Protein AF-A0A537J3K9-F1 (afdb_monomer_lite)

Secondary structure (DSSP, 8-state):
-----------------------------TTGGGSEE-HHHHHTSS---EE--S-S----GGG-S----SSSS--HHHHHHHHHHHHHHHTPPTT-----------

Radius of gyration: 21.91 Å; chains: 1; bounding box: 43×30×72 Å

InterPro domains:
  IPR003730 Multi-copper polyphenol oxidoreductase [PF02578] (52-103)
  IPR011324 Cytotoxic necrotizing factor-like, catalytic [SSF64438] (43-103)
  IPR038371 Multi-copper polyphenol oxidoreductase superfamily [G3DSA:3.60.140.10] (28-105)

Foldseek 3Di:
DDDDDDDDDDPPPDDDPPPVDPPDDDDQQPQLVQWAFPVVQVVVDDDGDTDGDLPDFVWDDPSHGQDQDPDDDTDNVRNVRSVVSVCVNRVHDVPNDDDDDDPPDD

Organism: NCBI:txid2569760

Structure (mmCIF, N/CA/C/O backbone):
data_AF-A0A537J3K9-F1
#
_entry.id   AF-A0A537J3K9-F1
#
loop_
_atom_site.group_PDB
_atom_site.id
_atom_site.type_symbol
_atom_site.label_atom_id
_atom_site.label_alt_id
_atom_site.label_comp_id
_atom_site.label_asym_id
_atom_site.label_entity_id
_atom_site.label_seq_id
_atom_site.pdbx_PDB_ins_code
_atom_site.Cartn_x
_atom_site.Cartn_y
_atom_site.Cartn_z
_atom_site.occupancy
_atom_site.B_iso_or_equiv
_atom_site.auth_seq_id
_atom_site.auth_comp_id
_atom_site.auth_asym_id
_atom_site.auth_atom_id
_atom_site.pdbx_PDB_model_num
ATOM 1 N N . MET A 1 1 ? -20.642 18.696 58.864 1.00 40.88 1 MET A N 1
ATOM 2 C CA . MET A 1 1 ? -19.727 17.594 58.503 1.00 40.88 1 MET A CA 1
ATOM 3 C C . MET A 1 1 ? -20.423 16.286 58.846 1.00 40.88 1 MET A C 1
ATOM 5 O O . MET A 1 1 ? -20.424 15.895 60.003 1.00 40.88 1 MET A O 1
ATOM 9 N N . ALA A 1 2 ? -21.094 15.678 57.871 1.00 49.62 2 ALA A N 1
ATOM 10 C CA . ALA A 1 2 ? -21.602 14.310 57.947 1.00 49.62 2 ALA A CA 1
ATOM 11 C C . ALA A 1 2 ? -20.816 13.502 56.900 1.00 49.62 2 ALA A C 1
ATOM 13 O O . ALA A 1 2 ? -20.643 14.025 55.795 1.00 49.62 2 ALA A O 1
ATOM 14 N N . PRO A 1 3 ? -20.291 12.303 57.200 1.00 46.84 3 PRO A N 1
ATOM 15 C CA . PRO A 1 3 ? -19.594 11.518 56.191 1.00 46.84 3 PRO A CA 1
ATOM 16 C C . PRO A 1 3 ? -20.624 10.878 55.251 1.00 46.84 3 PRO A C 1
ATOM 18 O O . PRO A 1 3 ? -21.422 10.037 55.663 1.00 46.84 3 PRO A O 1
ATOM 21 N N . GLY A 1 4 ? -20.634 11.329 53.993 1.00 42.56 4 GLY A N 1
ATOM 22 C CA . GLY A 1 4 ? -21.359 10.686 52.900 1.00 42.56 4 GLY A CA 1
ATOM 23 C C . GLY A 1 4 ? -20.722 9.336 52.578 1.00 42.56 4 GLY A C 1
ATOM 24 O O . GLY A 1 4 ? -19.500 9.224 52.527 1.00 42.56 4 GLY A O 1
ATOM 25 N N . GLY A 1 5 ? -21.555 8.308 52.434 1.00 42.59 5 GLY A N 1
ATOM 26 C CA . GLY A 1 5 ? -21.118 6.943 52.171 1.00 42.59 5 GLY A CA 1
ATOM 27 C C . GLY A 1 5 ? -20.656 6.747 50.729 1.00 42.59 5 GLY A C 1
ATOM 28 O O . GLY A 1 5 ? -21.434 6.948 49.799 1.00 42.59 5 GLY A O 1
ATOM 29 N N . ASP A 1 6 ? -19.419 6.284 50.567 1.00 50.41 6 ASP A N 1
ATOM 30 C CA . ASP A 1 6 ? -18.923 5.688 49.328 1.00 50.41 6 ASP A CA 1
ATOM 31 C C . ASP A 1 6 ? -19.426 4.241 49.240 1.00 50.41 6 ASP A C 1
ATOM 33 O O . ASP A 1 6 ? -18.850 3.304 49.798 1.00 50.41 6 ASP A O 1
ATOM 37 N N . GLY A 1 7 ? -20.560 4.064 48.563 1.00 47.16 7 GLY A N 1
ATOM 38 C CA . GLY A 1 7 ? -20.984 2.754 48.080 1.00 47.16 7 GLY A CA 1
ATOM 39 C C . GLY A 1 7 ? -20.092 2.281 46.920 1.00 47.16 7 GLY A C 1
ATOM 40 O O . GLY A 1 7 ? -19.508 3.105 46.215 1.00 47.16 7 GLY A O 1
ATOM 41 N N . PRO A 1 8 ? -19.977 0.963 46.686 1.00 41.91 8 PRO A N 1
ATOM 42 C CA . PRO A 1 8 ? -19.137 0.424 45.623 1.00 41.91 8 PRO A CA 1
ATOM 43 C C . PRO A 1 8 ? -19.649 0.852 44.242 1.00 41.91 8 PRO A C 1
ATOM 45 O O . PRO A 1 8 ? -20.826 0.689 43.917 1.00 41.91 8 PRO A O 1
ATOM 48 N N . VAL A 1 9 ? -18.741 1.382 43.423 1.00 48.44 9 VAL A N 1
ATOM 49 C CA . VAL A 1 9 ? -18.986 1.739 42.021 1.00 48.44 9 VAL A CA 1
ATOM 50 C C . VAL A 1 9 ? -19.225 0.456 41.218 1.00 48.44 9 VAL A C 1
ATOM 52 O O . VAL A 1 9 ? -18.322 -0.354 41.016 1.00 48.44 9 VAL A O 1
ATOM 55 N N . ASP A 1 10 ? -20.474 0.241 40.806 1.00 45.19 10 ASP A N 1
ATOM 56 C CA . ASP A 1 10 ? -20.886 -0.880 39.961 1.00 45.19 10 ASP A CA 1
ATOM 57 C C . ASP A 1 10 ? -20.502 -0.611 38.497 1.00 45.19 10 ASP A C 1
ATOM 59 O O . ASP A 1 10 ? -21.217 0.066 37.756 1.00 45.19 10 ASP A O 1
ATOM 63 N N . ASP A 1 11 ? -19.370 -1.171 38.066 1.00 49.81 11 ASP A N 1
ATOM 64 C CA . ASP A 1 11 ? -18.817 -1.044 36.707 1.00 49.81 11 ASP A CA 1
ATOM 65 C C . ASP A 1 11 ? -19.566 -1.889 35.648 1.00 49.81 11 ASP A C 1
ATOM 67 O O . ASP A 1 11 ? -19.108 -2.118 34.525 1.00 49.81 11 ASP A O 1
ATOM 71 N N . ARG A 1 12 ? -20.767 -2.387 35.969 1.00 44.84 12 ARG A N 1
ATOM 72 C CA . ARG A 1 12 ? -21.539 -3.292 35.104 1.00 44.84 12 ARG A CA 1
ATOM 73 C C . ARG A 1 12 ? -22.458 -2.584 34.115 1.00 44.84 12 ARG A C 1
ATOM 75 O O . ARG A 1 12 ? -23.553 -3.076 33.821 1.00 44.84 12 ARG A O 1
ATOM 82 N N . ARG A 1 13 ? -21.990 -1.529 33.444 1.00 43.06 13 ARG A N 1
ATOM 83 C CA . ARG A 1 13 ? -22.612 -1.118 32.171 1.00 43.06 13 ARG A CA 1
ATOM 84 C C . ARG A 1 13 ? -22.120 -1.993 31.021 1.00 43.06 13 ARG A C 1
ATOM 86 O O . ARG A 1 13 ? -21.378 -1.589 30.135 1.00 43.06 13 ARG A O 1
ATOM 93 N N . ARG A 1 14 ? -22.668 -3.210 30.983 1.00 48.16 14 ARG A N 1
ATOM 94 C CA . ARG A 1 14 ? -22.891 -3.918 29.720 1.00 48.16 14 ARG A CA 1
ATOM 95 C C . ARG A 1 14 ? -23.774 -3.045 28.822 1.00 48.16 14 ARG A C 1
ATOM 97 O O . ARG A 1 14 ? -24.874 -2.686 29.234 1.00 48.16 14 ARG A O 1
ATOM 104 N N . ARG A 1 15 ? -23.363 -2.859 27.567 1.00 38.75 15 ARG A N 1
ATOM 105 C CA . ARG A 1 15 ? -24.098 -3.235 26.336 1.00 38.75 15 ARG A CA 1
ATOM 106 C C . ARG A 1 15 ? -23.756 -2.270 25.210 1.00 38.75 15 ARG A C 1
ATOM 108 O O . ARG A 1 15 ? -24.066 -1.090 25.272 1.00 38.75 15 ARG A O 1
ATOM 115 N N . GLY A 1 16 ? -23.224 -2.843 24.138 1.00 35.00 16 GLY A N 1
ATOM 116 C CA . GLY A 1 16 ? -23.146 -2.172 22.850 1.00 35.00 16 GLY A CA 1
ATOM 117 C C . GLY A 1 16 ? -21.912 -2.551 22.059 1.00 35.00 16 GLY A C 1
ATOM 118 O O . GLY A 1 16 ? -21.260 -1.667 21.527 1.00 35.00 16 GLY A O 1
ATOM 119 N N . GLY A 1 17 ? -21.583 -3.847 21.975 1.00 35.50 17 GLY A N 1
ATOM 120 C CA . GLY A 1 17 ? -20.690 -4.332 20.928 1.00 35.50 17 GLY A CA 1
ATOM 121 C C . GLY A 1 17 ? -21.331 -3.985 19.591 1.00 35.50 17 GLY A C 1
ATOM 122 O O . GLY A 1 17 ? -22.203 -4.713 19.109 1.00 35.50 17 GLY A O 1
ATOM 123 N N . ALA A 1 18 ? -20.965 -2.824 19.054 1.00 37.59 18 ALA A N 1
ATOM 124 C CA . ALA A 1 18 ? -21.351 -2.374 17.740 1.00 37.59 18 ALA A CA 1
ATOM 125 C C . ALA A 1 18 ? -20.665 -3.322 16.763 1.00 37.59 18 ALA A C 1
ATOM 127 O O . ALA A 1 18 ? -19.557 -3.083 16.298 1.00 37.59 18 ALA A O 1
ATOM 128 N N . ARG A 1 19 ? -21.331 -4.448 16.486 1.00 40.31 19 ARG A N 1
ATOM 129 C CA . ARG A 1 19 ? -21.081 -5.235 15.287 1.00 40.31 19 ARG A CA 1
ATOM 130 C C . ARG A 1 19 ? -21.319 -4.262 14.148 1.00 40.31 19 ARG A C 1
ATOM 132 O O . ARG A 1 19 ? -22.472 -4.000 13.789 1.00 40.31 19 ARG A O 1
ATOM 139 N N . LEU A 1 20 ? -20.246 -3.650 13.654 1.00 44.41 20 LEU A N 1
ATOM 140 C CA . LEU A 1 20 ? -20.323 -2.839 12.462 1.00 44.41 20 LEU A CA 1
ATOM 141 C C . LEU A 1 20 ? -20.648 -3.823 11.348 1.00 44.41 20 LEU A C 1
ATOM 143 O O . LEU A 1 20 ? -19.822 -4.615 10.904 1.00 44.41 20 LEU A O 1
ATOM 147 N N . ARG A 1 21 ? -21.941 -3.832 11.036 1.00 39.16 21 ARG A N 1
ATOM 148 C CA . ARG A 1 21 ? -22.586 -4.621 10.004 1.00 39.16 21 ARG A CA 1
ATOM 149 C C . ARG A 1 21 ? -21.717 -4.623 8.762 1.00 39.16 21 ARG A C 1
ATOM 151 O O . ARG A 1 21 ? -21.233 -3.570 8.348 1.00 39.16 21 ARG A O 1
ATOM 158 N N . GLU A 1 22 ? -21.601 -5.803 8.167 1.00 42.59 22 GLU A N 1
ATOM 159 C CA . GLU A 1 22 ? -21.116 -5.995 6.812 1.00 42.59 22 GLU A CA 1
ATOM 160 C C . GLU A 1 22 ? -21.869 -5.053 5.869 1.00 42.59 22 GLU A C 1
ATOM 162 O O . GLU A 1 22 ? -22.966 -5.340 5.387 1.00 42.59 22 GLU A O 1
ATOM 167 N N . ARG A 1 23 ? -21.305 -3.869 5.633 1.00 46.81 23 ARG A N 1
ATOM 168 C CA . ARG A 1 23 ? -21.743 -3.001 4.551 1.00 46.81 23 ARG A CA 1
ATOM 169 C C . ARG A 1 23 ? -21.118 -3.555 3.281 1.00 46.81 23 ARG A C 1
ATOM 171 O O . ARG A 1 23 ? -19.991 -3.226 2.940 1.00 46.81 23 ARG A O 1
ATOM 178 N N . GLY A 1 24 ? -21.867 -4.483 2.692 1.00 36.41 24 GLY A N 1
ATOM 179 C CA . GLY A 1 24 ? -21.957 -4.819 1.275 1.00 36.41 24 GLY A CA 1
ATOM 180 C C . GLY A 1 24 ? -20.730 -4.605 0.390 1.00 36.41 24 GLY A C 1
ATOM 181 O O . GLY A 1 24 ? -20.406 -3.482 0.024 1.00 36.41 24 GLY A O 1
ATOM 182 N N . GLY A 1 25 ? -20.222 -5.722 -0.137 1.00 40.66 25 GLY A N 1
ATOM 183 C CA . GLY A 1 25 ? -20.055 -5.808 -1.588 1.00 40.66 25 GLY A CA 1
ATOM 184 C C . GLY A 1 25 ? -18.634 -5.835 -2.139 1.00 40.66 25 GLY A C 1
ATOM 185 O O . GLY A 1 25 ? -18.306 -5.034 -2.999 1.00 40.66 25 GLY A O 1
ATOM 186 N N . ALA A 1 26 ? -17.834 -6.828 -1.761 1.00 40.88 26 ALA A N 1
ATOM 187 C CA . ALA A 1 26 ? -16.953 -7.511 -2.707 1.00 40.88 26 ALA A CA 1
ATOM 188 C C . ALA A 1 26 ? -16.572 -8.855 -2.094 1.00 40.88 26 ALA A C 1
ATOM 190 O O . ALA A 1 26 ? -16.109 -8.913 -0.957 1.00 40.88 26 ALA A O 1
ATOM 191 N N . ARG A 1 27 ? -16.795 -9.942 -2.837 1.00 44.19 27 ARG A N 1
ATOM 192 C CA . ARG A 1 27 ? -16.277 -11.281 -2.521 1.00 44.19 27 ARG A CA 1
ATOM 193 C C . ARG A 1 27 ? -14.836 -11.107 -2.053 1.00 44.19 27 ARG A C 1
ATOM 195 O O . ARG A 1 27 ? -14.049 -10.611 -2.850 1.00 44.19 27 ARG A O 1
ATOM 202 N N . THR A 1 28 ? -14.546 -11.425 -0.784 1.00 50.09 28 THR A N 1
ATOM 203 C CA . THR A 1 28 ? -13.261 -11.152 -0.115 1.00 50.09 28 THR A CA 1
ATOM 204 C C . THR A 1 28 ? -12.118 -11.301 -1.106 1.00 50.09 28 THR A C 1
ATOM 206 O O . THR A 1 28 ? -11.815 -12.430 -1.508 1.00 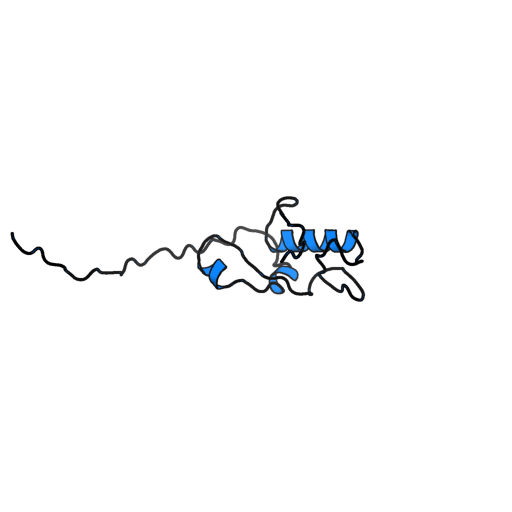50.09 28 THR A O 1
ATOM 209 N N . ASP A 1 29 ? -11.556 -10.176 -1.549 1.00 62.28 29 ASP A N 1
ATOM 210 C CA . ASP A 1 29 ? -10.420 -10.181 -2.455 1.00 62.28 29 ASP A CA 1
ATOM 211 C C . ASP A 1 29 ? -9.343 -11.085 -1.841 1.00 62.28 29 ASP A C 1
ATOM 213 O O . ASP A 1 29 ? -9.151 -11.133 -0.619 1.00 62.28 29 ASP A O 1
ATOM 217 N N . ARG A 1 30 ? -8.650 -11.857 -2.680 1.00 70.38 30 ARG A N 1
ATOM 218 C CA . ARG A 1 30 ? -7.575 -12.750 -2.232 1.00 70.38 30 ARG A CA 1
ATOM 219 C C . ARG A 1 30 ? -6.511 -11.970 -1.450 1.00 70.38 30 ARG A C 1
ATOM 221 O O . ARG A 1 30 ? -5.854 -12.542 -0.576 1.00 70.38 30 ARG A O 1
ATOM 228 N N . LEU A 1 31 ? -6.361 -10.677 -1.744 1.00 81.81 31 LEU A N 1
ATOM 229 C CA . LEU A 1 31 ? -5.481 -9.781 -1.008 1.00 81.81 31 LEU A CA 1
ATOM 230 C C . LEU A 1 31 ? -5.975 -9.510 0.417 1.00 81.81 31 LEU A C 1
ATOM 232 O O . LEU A 1 31 ? -5.152 -9.589 1.321 1.00 81.81 31 LEU A O 1
ATOM 236 N N . SER A 1 32 ? -7.277 -9.303 0.659 1.00 79.31 32 SER A N 1
ATOM 237 C CA . SER A 1 32 ? -7.824 -9.079 2.012 1.00 79.31 32 SER A CA 1
ATOM 238 C C . SER A 1 32 ? -7.480 -10.223 2.974 1.00 79.31 32 SER A C 1
ATOM 240 O O . SER A 1 32 ? -7.177 -9.983 4.135 1.00 79.31 32 SER A O 1
ATOM 242 N N . ARG A 1 33 ? -7.433 -11.470 2.481 1.00 84.31 33 ARG A N 1
ATOM 243 C CA . ARG A 1 33 ? -7.009 -12.649 3.270 1.00 84.31 33 ARG A CA 1
ATOM 244 C C . ARG A 1 33 ? -5.500 -12.723 3.527 1.00 84.31 33 ARG A C 1
ATOM 246 O O . ARG A 1 33 ? -5.055 -13.538 4.325 1.00 84.31 33 ARG A O 1
ATOM 253 N N . SER A 1 34 ? -4.715 -11.939 2.795 1.00 92.75 34 SER A N 1
ATOM 254 C CA . SER A 1 34 ? -3.253 -11.885 2.891 1.00 92.75 34 SER A CA 1
ATOM 255 C C .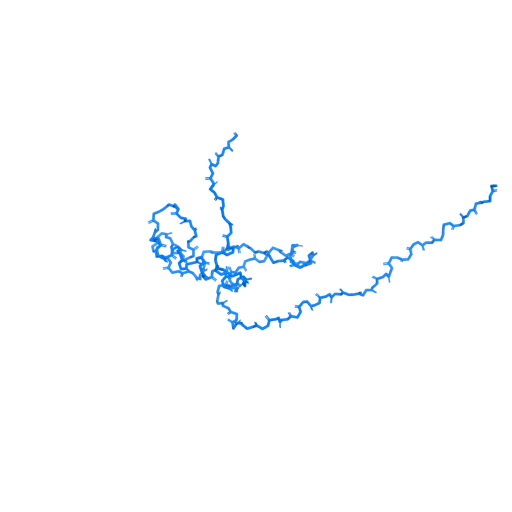 SER A 1 34 ? -2.761 -10.678 3.695 1.00 92.75 34 SER A C 1
ATOM 257 O O . SER A 1 34 ? -1.548 -10.496 3.801 1.00 92.75 34 SER A O 1
ATOM 259 N N . LEU A 1 35 ? -3.671 -9.848 4.214 1.00 94.00 35 LEU A N 1
ATOM 260 C CA . LEU A 1 35 ? -3.362 -8.766 5.142 1.00 94.00 35 LEU A CA 1
ATOM 261 C C . LEU A 1 35 ? -3.284 -9.315 6.569 1.00 94.00 35 LEU A C 1
ATOM 263 O O . LEU A 1 35 ? -4.049 -10.203 6.941 1.00 94.00 35 LEU A O 1
ATOM 267 N N . ILE A 1 36 ? -2.359 -8.780 7.359 1.00 94.69 36 ILE A N 1
ATOM 268 C CA . ILE A 1 36 ? -2.225 -9.098 8.779 1.00 94.69 36 ILE A CA 1
ATOM 269 C C . ILE A 1 36 ? -2.966 -8.003 9.556 1.00 94.69 36 ILE A C 1
ATOM 271 O O . ILE A 1 36 ? -2.533 -6.851 9.498 1.00 94.69 36 ILE A O 1
ATOM 275 N N . PRO A 1 37 ? -4.076 -8.309 10.247 1.00 91.62 37 PRO A N 1
ATOM 276 C CA . PRO A 1 37 ? -4.830 -7.298 10.980 1.00 91.62 37 PRO A CA 1
ATOM 277 C C . PRO A 1 37 ? -4.015 -6.756 12.159 1.00 91.62 37 PRO A C 1
ATOM 279 O O . PRO A 1 37 ? -3.378 -7.520 12.887 1.00 91.62 37 PRO A O 1
ATOM 282 N N . ALA A 1 38 ? -4.064 -5.443 12.380 1.00 92.38 38 ALA A N 1
ATOM 283 C CA . ALA A 1 38 ? -3.573 -4.835 13.610 1.00 92.38 38 ALA A CA 1
ATOM 284 C C . ALA A 1 38 ? -4.657 -4.987 14.689 1.00 92.38 38 ALA A C 1
ATOM 286 O O . ALA A 1 38 ? -5.439 -4.070 14.924 1.00 92.38 38 ALA A O 1
ATOM 287 N N . GLN A 1 39 ? -4.721 -6.175 15.300 1.00 89.94 39 GLN A N 1
ATOM 288 C CA . GLN A 1 39 ? -5.836 -6.624 16.151 1.00 89.94 39 GLN A CA 1
ATOM 289 C C . GLN A 1 39 ? -6.266 -5.583 17.193 1.00 89.94 39 GLN A C 1
ATOM 291 O O . GLN A 1 39 ? -7.439 -5.240 17.261 1.00 89.94 39 GLN A O 1
ATOM 296 N N . VAL A 1 40 ? -5.306 -4.999 17.916 1.00 92.81 40 VAL A N 1
ATOM 297 C CA . VAL A 1 40 ? -5.571 -3.990 18.956 1.00 92.81 40 VAL A CA 1
ATOM 298 C C . VAL A 1 40 ? -6.313 -2.761 18.411 1.00 92.81 40 VAL A C 1
ATOM 300 O O . VAL A 1 40 ? -7.159 -2.200 19.099 1.00 92.81 40 VAL A O 1
ATOM 303 N N . LEU A 1 41 ? -6.022 -2.336 17.177 1.00 90.75 41 LEU A N 1
ATOM 304 C CA . LEU A 1 41 ? -6.661 -1.167 16.564 1.00 90.75 41 LEU A CA 1
ATOM 305 C C . LEU A 1 41 ? -8.065 -1.484 16.040 1.00 90.75 41 LEU A C 1
ATOM 307 O O . LEU A 1 41 ? -8.959 -0.653 16.170 1.00 90.75 41 LEU A O 1
ATOM 311 N N . GLU A 1 42 ? -8.261 -2.680 15.485 1.00 86.56 42 GLU A N 1
ATOM 312 C CA . GLU A 1 42 ? -9.579 -3.156 15.036 1.00 86.56 42 GLU A CA 1
ATOM 313 C C . GLU A 1 42 ? -10.533 -3.367 16.225 1.00 86.56 42 GLU A C 1
ATOM 315 O O . GLU A 1 42 ? -11.720 -3.060 16.147 1.00 86.56 42 GLU A O 1
ATOM 320 N N . GLU A 1 43 ? -10.021 -3.859 17.356 1.00 89.50 43 GLU A N 1
ATOM 321 C CA . GLU A 1 43 ? -10.803 -4.064 18.581 1.00 89.50 43 GLU A CA 1
ATOM 322 C C . GLU A 1 43 ? -11.187 -2.744 19.270 1.00 89.50 43 GLU A C 1
ATOM 324 O O . GLU A 1 43 ? -12.215 -2.677 19.947 1.00 89.50 43 GLU A O 1
ATOM 329 N N . ALA A 1 44 ? -10.399 -1.681 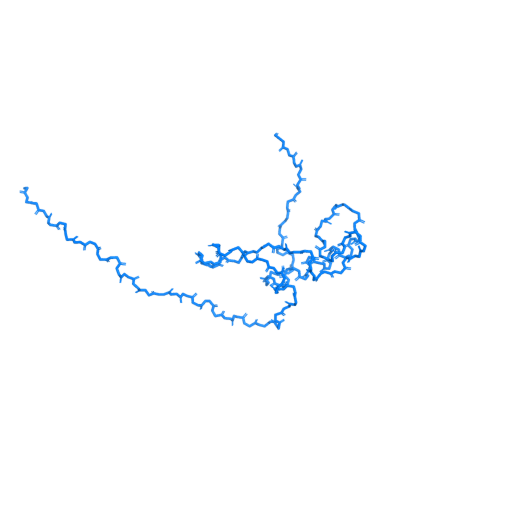19.073 1.00 89.44 44 ALA A N 1
ATOM 330 C CA . ALA A 1 44 ? -10.593 -0.381 19.713 1.00 89.44 44 ALA A CA 1
ATOM 331 C C . ALA A 1 44 ? -11.750 0.460 19.133 1.00 89.44 44 ALA A C 1
ATOM 333 O O . ALA A 1 44 ? -12.095 1.490 19.715 1.00 89.44 44 ALA A O 1
ATOM 334 N N . GLY A 1 45 ? -12.372 0.064 18.015 1.00 85.44 45 GLY A N 1
ATOM 335 C CA . GLY A 1 45 ? -13.563 0.743 17.494 1.00 85.44 45 GLY A CA 1
ATOM 336 C C . GLY A 1 45 ? -13.595 0.884 15.968 1.00 85.44 45 GLY A C 1
ATOM 337 O O . GLY A 1 45 ? -13.358 -0.090 15.264 1.00 85.44 45 GLY A O 1
ATOM 338 N N . PRO A 1 46 ? -13.951 2.059 15.406 1.00 88.00 46 PRO A N 1
ATOM 339 C CA . PRO A 1 46 ? -14.306 2.193 13.987 1.00 88.00 46 PRO A CA 1
ATOM 340 C C . PRO A 1 46 ? -13.100 2.217 13.030 1.00 88.00 46 PRO A C 1
ATOM 342 O O . PRO A 1 46 ? -13.252 2.593 11.866 1.00 88.00 46 PRO A O 1
ATOM 345 N N . VAL A 1 47 ? -11.900 1.878 13.506 1.00 89.69 47 VAL A N 1
ATOM 346 C CA . VAL A 1 47 ? -10.660 1.971 12.732 1.00 89.69 47 VAL A CA 1
ATOM 347 C C . VAL A 1 47 ? -10.404 0.657 12.012 1.00 89.69 47 VAL A C 1
ATOM 349 O O . VAL A 1 47 ? -10.466 -0.407 12.615 1.00 89.69 47 VAL A O 1
ATOM 352 N N . ARG A 1 48 ? -10.055 0.751 10.725 1.00 88.25 48 ARG A N 1
ATOM 353 C CA . ARG A 1 48 ? -9.481 -0.364 9.971 1.00 88.25 48 ARG A CA 1
ATOM 354 C C . ARG A 1 48 ? -7.973 -0.203 9.871 1.00 88.25 48 ARG A C 1
ATOM 356 O O . ARG A 1 48 ? -7.508 0.815 9.358 1.00 88.25 48 ARG A O 1
ATOM 363 N N . ALA A 1 49 ? -7.215 -1.192 10.320 1.00 90.75 49 ALA A N 1
ATOM 364 C CA . ALA A 1 49 ? -5.762 -1.170 10.330 1.00 90.75 49 ALA A CA 1
ATOM 365 C C . ALA A 1 49 ? -5.178 -2.559 10.046 1.00 90.75 49 ALA A C 1
ATOM 367 O O . ALA A 1 49 ? -5.499 -3.555 10.694 1.00 90.75 49 ALA A O 1
ATOM 368 N N . ALA A 1 50 ? -4.260 -2.621 9.083 1.00 93.00 50 ALA A N 1
ATOM 369 C CA . ALA A 1 50 ? -3.602 -3.862 8.708 1.00 93.00 50 ALA A CA 1
ATOM 370 C C . ALA A 1 50 ? -2.201 -3.622 8.141 1.00 93.00 50 ALA A C 1
ATOM 372 O O . ALA A 1 50 ? -1.916 -2.586 7.540 1.00 93.00 50 ALA A O 1
ATOM 373 N N . PHE A 1 51 ? -1.351 -4.635 8.271 1.00 95.81 51 PHE A N 1
ATOM 374 C CA . PHE A 1 51 ? -0.052 -4.717 7.621 1.00 95.81 51 PHE A CA 1
ATOM 375 C C . PHE A 1 51 ? -0.151 -5.577 6.361 1.00 95.81 51 PHE A C 1
ATOM 377 O O . PHE A 1 51 ? -0.819 -6.614 6.328 1.00 95.81 51 PHE A O 1
ATOM 384 N N . THR A 1 52 ? 0.526 -5.155 5.296 1.00 96.31 52 THR A N 1
ATOM 385 C CA . THR A 1 52 ? 0.572 -5.928 4.048 1.00 96.31 52 THR A CA 1
ATOM 386 C C . THR A 1 52 ? 1.583 -7.069 4.138 1.00 96.31 52 THR A C 1
ATOM 388 O O . THR A 1 52 ? 2.562 -7.004 4.877 1.00 96.31 52 THR A O 1
ATOM 391 N N . THR A 1 53 ? 1.370 -8.120 3.347 1.00 96.38 53 THR A N 1
ATOM 392 C CA . THR A 1 53 ? 2.396 -9.135 3.064 1.00 96.38 53 THR A CA 1
ATOM 393 C C . THR A 1 53 ? 2.899 -8.974 1.630 1.00 96.38 53 THR A C 1
ATOM 395 O O . THR A 1 53 ? 2.365 -8.198 0.843 1.00 96.38 53 THR A O 1
ATOM 398 N N . ARG A 1 54 ? 3.896 -9.767 1.220 1.00 95.94 54 ARG A N 1
ATOM 399 C CA . ARG A 1 54 ? 4.372 -9.786 -0.178 1.00 95.94 54 ARG A CA 1
ATOM 400 C C . ARG A 1 54 ? 3.418 -10.475 -1.164 1.00 95.94 54 ARG A C 1
ATOM 402 O O . ARG A 1 54 ? 3.767 -10.557 -2.348 1.00 95.94 54 ARG A O 1
ATOM 409 N N . ARG A 1 55 ? 2.271 -11.009 -0.718 1.00 96.06 55 ARG A N 1
ATOM 410 C CA . ARG A 1 55 ? 1.328 -11.830 -1.506 1.00 96.06 55 ARG A CA 1
ATOM 411 C C . ARG A 1 55 ? 0.214 -10.985 -2.136 1.00 96.06 55 ARG A C 1
ATOM 413 O O . ARG A 1 55 ? -0.228 -10.005 -1.560 1.00 96.06 55 ARG A O 1
ATOM 420 N N . GLY A 1 56 ? -0.282 -11.419 -3.298 1.00 94.00 56 GLY A N 1
ATOM 421 C CA . GLY A 1 56 ? -1.510 -10.880 -3.902 1.00 94.00 56 GLY A CA 1
ATOM 422 C C . GLY A 1 56 ? -1.320 -9.749 -4.917 1.00 94.00 56 GLY A C 1
ATOM 423 O O . GLY A 1 56 ? -2.312 -9.210 -5.399 1.00 94.00 56 GLY A O 1
ATOM 424 N N . GLY A 1 57 ? -0.084 -9.403 -5.282 1.00 96.12 57 GLY A N 1
ATOM 425 C CA . GLY A 1 57 ? 0.176 -8.395 -6.315 1.00 96.12 57 GLY A CA 1
ATOM 426 C C . GLY A 1 57 ? 0.578 -8.971 -7.678 1.00 96.12 57 GLY A C 1
ATOM 427 O O . GLY A 1 57 ? 0.511 -10.180 -7.906 1.00 96.12 57 GLY A O 1
ATOM 428 N N . VAL A 1 58 ? 0.992 -8.090 -8.592 1.00 97.69 58 VAL A N 1
ATOM 429 C CA . VAL A 1 58 ? 1.376 -8.413 -9.985 1.00 97.69 58 VAL A CA 1
ATOM 430 C C . VAL A 1 58 ? 2.834 -8.145 -10.334 1.00 97.69 58 VAL A C 1
ATOM 432 O O . VAL A 1 58 ? 3.242 -8.402 -11.469 1.00 97.69 58 VAL A O 1
ATOM 435 N N . SER A 1 59 ? 3.627 -7.643 -9.392 1.00 98.12 59 SER A N 1
ATOM 436 C CA . SER A 1 59 ? 5.060 -7.452 -9.603 1.00 98.12 59 SER A CA 1
ATOM 437 C C . SER A 1 59 ? 5.753 -8.798 -9.852 1.00 98.12 59 SER A C 1
ATOM 439 O O . SER A 1 59 ? 5.282 -9.857 -9.418 1.00 98.12 59 SER A O 1
ATOM 441 N N . ARG A 1 60 ? 6.874 -8.774 -10.578 1.00 97.88 60 ARG A N 1
ATOM 442 C CA . ARG A 1 60 ? 7.620 -9.969 -11.016 1.00 97.88 60 ARG A CA 1
ATOM 443 C C . ARG A 1 60 ? 9.074 -9.919 -10.533 1.00 97.88 60 ARG A C 1
ATOM 445 O O . ARG A 1 60 ? 9.521 -8.902 -10.011 1.00 97.88 60 ARG A O 1
ATOM 452 N N . GLY A 1 61 ? 9.801 -11.027 -10.700 1.00 96.69 61 GLY A N 1
ATOM 453 C CA . GLY A 1 61 ? 11.215 -11.131 -10.321 1.00 96.69 61 GLY A CA 1
ATOM 454 C C . GLY A 1 61 ? 11.447 -10.810 -8.842 1.00 96.69 61 GLY A C 1
ATOM 455 O O . GLY A 1 61 ? 10.663 -11.231 -7.988 1.00 96.69 61 GLY A O 1
ATOM 456 N N . ALA A 1 62 ? 12.477 -10.011 -8.553 1.00 97.25 62 ALA A N 1
ATOM 457 C CA . ALA A 1 62 ? 12.829 -9.572 -7.198 1.00 97.25 62 ALA A CA 1
ATOM 458 C C . ALA A 1 62 ? 11.696 -8.807 -6.475 1.00 97.25 62 ALA A C 1
ATOM 460 O O . ALA A 1 62 ? 11.614 -8.815 -5.244 1.00 97.25 62 ALA A O 1
ATOM 461 N N . TYR A 1 63 ? 10.767 -8.204 -7.224 1.00 97.94 63 TYR A N 1
ATOM 462 C CA . TYR A 1 63 ? 9.630 -7.450 -6.684 1.00 97.94 63 TYR A CA 1
ATOM 463 C C . TYR A 1 63 ? 8.372 -8.298 -6.488 1.00 97.94 63 TYR A C 1
ATOM 465 O O . TYR A 1 63 ? 7.361 -7.798 -5.993 1.00 97.94 63 TYR A O 1
ATOM 473 N N . ARG A 1 64 ? 8.398 -9.590 -6.844 1.00 96.75 64 ARG A N 1
ATOM 474 C CA . ARG A 1 64 ? 7.224 -10.462 -6.716 1.00 96.75 64 ARG A CA 1
ATOM 475 C C . ARG A 1 64 ? 6.692 -10.465 -5.269 1.00 96.75 64 ARG A C 1
ATOM 477 O O . ARG A 1 64 ? 7.461 -10.654 -4.332 1.00 96.75 64 ARG A O 1
ATOM 484 N N . SER A 1 65 ? 5.399 -10.302 -4.982 1.00 95.19 65 SER A N 1
ATOM 485 C CA . SER A 1 65 ? 4.259 -10.042 -5.875 1.00 95.19 65 SER A CA 1
ATOM 486 C C . SER A 1 65 ? 3.580 -8.697 -5.603 1.00 95.19 65 SER A C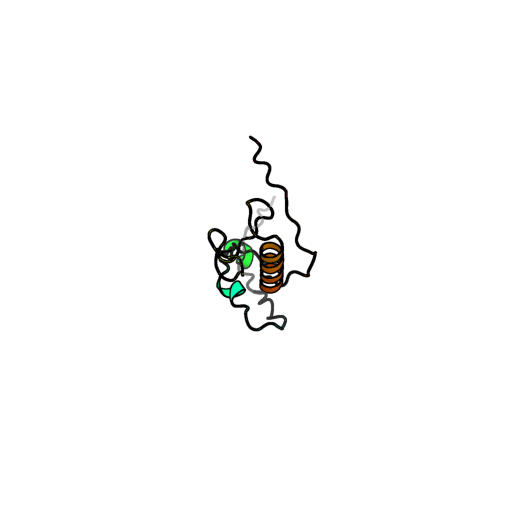 1
ATOM 488 O O . SER A 1 65 ? 3.187 -8.031 -6.553 1.00 95.19 65 SER A O 1
ATOM 490 N N . LEU A 1 66 ? 3.469 -8.277 -4.338 1.00 97.38 66 LEU A N 1
ATOM 491 C CA . LEU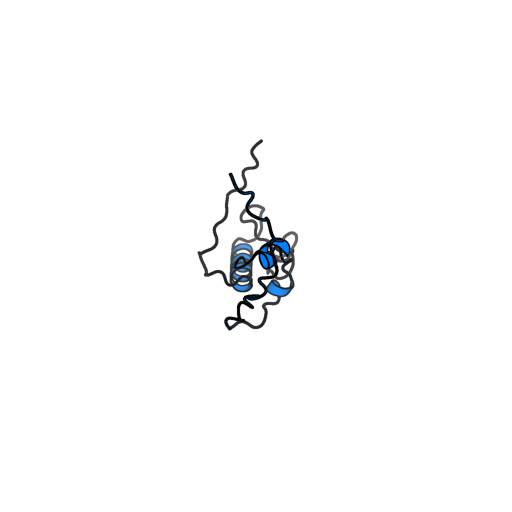 A 1 66 ? 2.826 -7.029 -3.918 1.00 97.38 66 LEU A CA 1
ATOM 492 C C . LEU A 1 66 ? 3.871 -5.980 -3.516 1.00 97.38 66 LEU A C 1
ATOM 494 O O . LEU A 1 66 ? 4.017 -5.654 -2.343 1.00 97.38 66 LEU A O 1
ATOM 498 N N . ASN A 1 67 ? 4.637 -5.482 -4.484 1.00 97.62 67 ASN A N 1
ATOM 499 C CA . ASN A 1 67 ? 5.508 -4.341 -4.231 1.00 97.62 67 ASN A CA 1
ATOM 500 C C . ASN A 1 67 ? 4.708 -3.030 -4.274 1.00 97.62 67 ASN A C 1
ATOM 502 O O . ASN A 1 67 ? 3.922 -2.794 -5.195 1.00 97.62 67 ASN A O 1
ATOM 506 N N . LEU A 1 68 ? 4.927 -2.191 -3.266 1.00 96.00 68 LEU A N 1
ATOM 507 C CA . LEU A 1 68 ? 4.266 -0.903 -3.070 1.00 96.00 68 LEU A CA 1
ATOM 508 C C . LEU A 1 68 ? 5.270 0.259 -3.120 1.00 96.00 68 LEU A C 1
ATOM 510 O O . LEU A 1 68 ? 4.879 1.412 -2.993 1.00 96.00 68 LEU A O 1
ATOM 514 N N . ALA A 1 69 ? 6.564 0.009 -3.289 1.00 94.69 69 ALA A N 1
ATOM 515 C CA . ALA A 1 69 ? 7.529 1.096 -3.328 1.00 94.69 69 ALA A CA 1
ATOM 516 C C . ALA A 1 69 ? 7.491 1.804 -4.694 1.00 94.69 69 ALA A C 1
ATOM 518 O O . ALA A 1 69 ? 7.638 1.157 -5.731 1.00 94.69 69 ALA A O 1
ATOM 519 N N . TYR A 1 70 ? 7.315 3.132 -4.701 1.00 91.56 70 TYR A N 1
ATOM 520 C CA . TYR A 1 70 ? 7.490 3.939 -5.920 1.00 91.56 70 TYR A CA 1
ATOM 521 C C . TYR A 1 70 ? 8.955 4.026 -6.348 1.00 91.56 70 TYR A C 1
ATOM 523 O O . TYR A 1 70 ? 9.257 4.155 -7.530 1.00 91.56 70 TYR A O 1
ATOM 531 N N . ARG A 1 71 ? 9.865 3.955 -5.375 1.00 88.69 71 ARG A N 1
ATOM 532 C CA . ARG A 1 71 ? 11.311 3.912 -5.584 1.00 88.69 71 ARG A CA 1
ATOM 533 C C . ARG A 1 71 ? 11.782 2.458 -5.499 1.00 88.69 71 ARG A C 1
ATOM 535 O O . ARG A 1 71 ? 11.171 1.651 -4.807 1.00 88.69 71 ARG A O 1
AT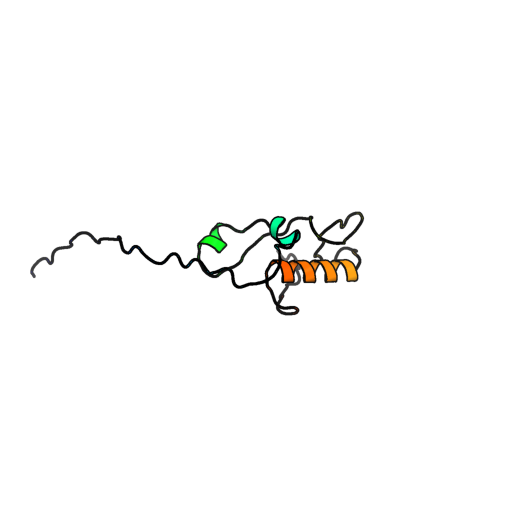OM 542 N N . GLY A 1 72 ? 12.874 2.124 -6.180 1.00 83.12 72 GLY A N 1
ATOM 543 C CA . GLY A 1 72 ? 13.511 0.809 -6.043 1.00 83.12 72 GLY A CA 1
ATOM 544 C C . GLY A 1 72 ? 13.464 -0.096 -7.271 1.00 83.12 72 GLY A C 1
ATOM 545 O O . GLY A 1 72 ? 13.892 -1.233 -7.145 1.00 83.12 72 GLY A O 1
ATOM 546 N N . GLY A 1 73 ? 13.011 0.384 -8.438 1.00 93.31 73 GLY A N 1
ATOM 547 C CA . GLY A 1 73 ? 13.273 -0.246 -9.748 1.00 93.31 73 GLY A CA 1
ATOM 548 C C . GLY A 1 73 ? 12.179 -1.155 -10.321 1.00 93.31 73 GLY A C 1
ATOM 549 O O . GLY A 1 73 ? 12.342 -1.685 -11.417 1.00 93.31 73 GLY A O 1
ATOM 550 N N . ASP A 1 74 ? 11.053 -1.328 -9.627 1.00 98.12 74 ASP A N 1
ATOM 551 C CA . ASP A 1 74 ? 9.914 -2.075 -10.174 1.00 98.12 74 ASP A CA 1
ATOM 552 C C . ASP A 1 74 ? 9.187 -1.285 -11.275 1.00 98.12 74 ASP A C 1
ATOM 554 O O . ASP A 1 74 ? 9.257 -0.057 -11.358 1.00 98.12 74 ASP A O 1
ATOM 558 N N . ALA A 1 75 ? 8.428 -1.989 -12.112 1.00 97.94 75 ALA A N 1
ATOM 559 C CA . ALA A 1 75 ? 7.628 -1.362 -13.150 1.00 97.94 75 ALA A CA 1
ATOM 560 C C . ALA A 1 75 ? 6.529 -0.486 -12.524 1.00 97.94 75 ALA A C 1
ATOM 562 O O . ALA A 1 75 ? 5.642 -0.993 -11.832 1.00 97.94 75 ALA A O 1
ATOM 563 N N . ALA A 1 76 ? 6.508 0.811 -12.850 1.00 97.19 76 ALA A N 1
ATOM 564 C CA . ALA A 1 76 ? 5.541 1.773 -12.306 1.00 97.19 76 ALA A CA 1
ATOM 565 C C . ALA A 1 76 ? 4.076 1.309 -12.445 1.00 97.19 76 ALA A C 1
ATOM 567 O O . ALA A 1 76 ? 3.278 1.436 -11.516 1.00 97.19 76 ALA A O 1
ATOM 568 N N . ARG A 1 77 ? 3.726 0.675 -13.576 1.00 97.75 77 ARG A N 1
ATOM 569 C CA . ARG A 1 77 ? 2.392 0.088 -13.802 1.00 97.75 77 ARG A CA 1
ATOM 570 C C . ARG A 1 77 ? 2.043 -1.040 -12.823 1.00 97.75 77 ARG A C 1
ATOM 572 O O . ARG A 1 77 ? 0.883 -1.175 -12.443 1.00 97.75 77 ARG A O 1
ATOM 579 N N . ALA A 1 78 ? 3.025 -1.849 -12.420 1.00 97.88 78 ALA A N 1
ATOM 580 C CA . ALA A 1 78 ? 2.824 -2.939 -11.471 1.00 97.88 78 ALA A CA 1
ATOM 581 C C . ALA A 1 78 ? 2.595 -2.386 -10.061 1.00 97.88 78 ALA A C 1
ATOM 583 O O . ALA A 1 78 ? 1.631 -2.781 -9.406 1.00 97.88 78 ALA A O 1
ATOM 584 N N . VAL A 1 79 ? 3.396 -1.399 -9.647 1.00 97.12 79 VAL A N 1
ATOM 585 C CA . VAL A 1 79 ? 3.232 -0.692 -8.366 1.00 97.12 79 VAL A CA 1
ATOM 586 C C . VAL A 1 79 ? 1.868 0.002 -8.296 1.00 97.12 79 VAL A C 1
ATOM 588 O O . VAL A 1 79 ? 1.125 -0.190 -7.333 1.00 97.12 79 VAL A O 1
ATOM 591 N N . ALA A 1 80 ? 1.475 0.729 -9.347 1.00 95.25 80 ALA A N 1
ATOM 592 C CA . ALA A 1 80 ? 0.168 1.382 -9.419 1.00 95.25 80 ALA A CA 1
ATOM 593 C C . ALA A 1 80 ? -0.998 0.378 -9.348 1.00 95.25 80 ALA A C 1
ATOM 595 O O . ALA A 1 80 ? -2.006 0.643 -8.692 1.00 95.25 80 ALA A O 1
ATOM 596 N N . ALA A 1 81 ? -0.877 -0.787 -9.993 1.00 95.88 81 ALA A N 1
ATOM 597 C CA . ALA A 1 81 ? -1.883 -1.844 -9.905 1.00 95.88 81 ALA A CA 1
ATOM 598 C C . ALA A 1 81 ? -1.948 -2.470 -8.501 1.00 95.88 81 ALA A C 1
ATOM 600 O O . ALA A 1 81 ? -3.039 -2.718 -7.993 1.00 95.88 81 ALA A O 1
ATOM 601 N N . ASN A 1 82 ? -0.803 -2.702 -7.853 1.00 95.81 82 ASN A N 1
ATOM 602 C CA . ASN A 1 82 ? -0.740 -3.229 -6.487 1.00 95.81 82 ASN A CA 1
ATOM 603 C C . ASN A 1 82 ? -1.402 -2.281 -5.482 1.00 95.81 82 ASN A C 1
ATOM 605 O O . ASN A 1 82 ? -2.171 -2.733 -4.637 1.00 95.81 82 ASN A O 1
ATOM 609 N N . ARG A 1 83 ? -1.179 -0.970 -5.623 1.00 94.50 83 ARG A N 1
ATOM 610 C CA . ARG A 1 83 ? -1.842 0.053 -4.802 1.00 94.50 83 ARG A CA 1
ATOM 611 C C . ARG A 1 83 ? -3.351 0.058 -4.961 1.00 94.50 83 ARG A C 1
ATOM 613 O O . ARG A 1 83 ? -4.063 0.049 -3.966 1.00 94.50 83 ARG A O 1
ATOM 620 N N . ARG A 1 84 ? -3.846 0.010 -6.203 1.00 93.44 84 ARG A N 1
ATOM 621 C CA . ARG A 1 84 ? -5.293 -0.060 -6.468 1.00 93.44 84 ARG A CA 1
ATOM 622 C C . ARG A 1 84 ? -5.923 -1.299 -5.839 1.00 93.44 84 ARG A C 1
ATOM 624 O O . ARG A 1 84 ? -7.000 -1.198 -5.264 1.00 93.44 84 ARG A O 1
ATOM 631 N N . ARG A 1 85 ? -5.244 -2.450 -5.913 1.00 93.19 85 ARG A N 1
ATOM 632 C CA . ARG A 1 85 ? -5.708 -3.677 -5.249 1.00 93.19 85 ARG A CA 1
ATOM 633 C C . ARG A 1 85 ? -5.738 -3.532 -3.732 1.00 93.19 85 ARG A C 1
ATOM 635 O O . ARG A 1 85 ? -6.731 -3.902 -3.124 1.00 93.19 85 ARG A O 1
ATOM 642 N N . LEU A 1 86 ? -4.692 -2.962 -3.133 1.00 93.81 86 LEU A N 1
ATOM 643 C CA . LEU A 1 86 ? -4.657 -2.721 -1.691 1.00 93.81 86 LEU A CA 1
ATOM 644 C C . LEU A 1 86 ? -5.787 -1.784 -1.240 1.00 93.81 86 LEU A C 1
ATOM 646 O O . LEU A 1 86 ? -6.488 -2.102 -0.284 1.00 93.81 86 LEU A O 1
ATOM 650 N N . ALA A 1 87 ? -5.998 -0.670 -1.945 1.00 92.75 87 ALA A N 1
ATOM 651 C CA . ALA A 1 87 ? -7.079 0.265 -1.645 1.00 92.75 87 ALA A CA 1
ATOM 652 C C . ALA A 1 87 ? -8.451 -0.424 -1.720 1.00 92.75 87 ALA A C 1
ATOM 654 O O . ALA A 1 87 ? -9.235 -0.334 -0.779 1.00 92.75 87 ALA A O 1
ATOM 655 N N . ALA A 1 88 ? -8.700 -1.203 -2.780 1.00 91.31 88 ALA A N 1
ATOM 656 C CA . ALA A 1 88 ? -9.927 -1.985 -2.919 1.00 91.31 88 ALA A CA 1
ATOM 657 C C . ALA A 1 88 ? -10.105 -3.007 -1.780 1.00 91.31 88 ALA A C 1
ATOM 659 O O . ALA A 1 88 ? -11.190 -3.105 -1.213 1.00 91.31 88 ALA A O 1
ATOM 660 N N . ALA A 1 89 ? -9.040 -3.718 -1.397 1.00 90.75 89 ALA A N 1
ATOM 661 C CA . ALA A 1 89 ? -9.065 -4.704 -0.315 1.00 90.75 89 ALA A CA 1
ATOM 662 C C . ALA A 1 89 ? -9.364 -4.092 1.064 1.00 90.75 89 ALA A C 1
ATOM 664 O O . ALA A 1 89 ? -9.927 -4.778 1.919 1.00 90.75 89 ALA A O 1
ATOM 665 N N . LEU A 1 90 ? -8.994 -2.825 1.273 1.00 88.88 90 LEU A N 1
ATOM 666 C CA . LEU A 1 90 ? -9.258 -2.061 2.497 1.00 88.88 90 LEU A CA 1
ATOM 667 C C . LEU A 1 90 ? -10.589 -1.285 2.451 1.00 88.88 90 LEU A C 1
ATOM 669 O O . LEU A 1 90 ? -11.054 -0.803 3.485 1.00 88.88 90 LEU A O 1
ATOM 673 N N . GLY A 1 91 ? -11.233 -1.191 1.282 1.00 89.69 91 GLY A N 1
ATOM 674 C CA . GLY A 1 91 ? -12.428 -0.368 1.070 1.00 89.69 91 GLY A CA 1
ATOM 675 C C . GLY A 1 91 ? -12.132 1.135 0.991 1.00 89.69 91 GLY A C 1
ATOM 676 O O . GLY A 1 91 ? -12.996 1.947 1.309 1.00 89.69 91 GLY A O 1
ATOM 677 N N . ILE A 1 92 ? -10.912 1.507 0.599 1.00 91.25 92 ILE A N 1
ATOM 678 C CA . ILE A 1 92 ? -10.464 2.894 0.440 1.00 91.25 92 ILE A CA 1
ATOM 679 C C . ILE A 1 92 ? -10.761 3.351 -0.991 1.00 91.25 92 ILE A C 1
ATOM 681 O O . ILE A 1 92 ? -10.439 2.658 -1.960 1.00 91.25 92 ILE A O 1
ATOM 685 N N . ALA A 1 93 ? -11.362 4.534 -1.129 1.00 88.25 93 ALA A N 1
ATOM 686 C CA . ALA A 1 93 ? -11.653 5.115 -2.433 1.00 88.25 93 ALA A CA 1
ATOM 687 C C . ALA A 1 93 ? -10.359 5.381 -3.235 1.00 88.25 93 ALA A C 1
ATOM 689 O O . ALA A 1 93 ? -9.341 5.778 -2.657 1.00 88.25 93 ALA A O 1
ATOM 690 N N . PRO A 1 94 ? -10.374 5.214 -4.570 1.00 79.00 94 PRO A N 1
ATOM 691 C CA . PRO A 1 94 ? -9.248 5.610 -5.408 1.00 79.00 94 PRO A CA 1
ATOM 692 C C . PRO A 1 94 ? -8.865 7.076 -5.158 1.00 79.00 94 PRO A C 1
ATOM 694 O O . PRO A 1 94 ? -9.724 7.950 -5.175 1.00 79.00 94 PRO A O 1
ATOM 697 N N . GLY A 1 95 ? -7.579 7.343 -4.918 1.00 83.81 95 GLY A N 1
ATOM 698 C CA . GLY A 1 95 ? -7.078 8.697 -4.648 1.00 83.81 95 GLY A CA 1
ATOM 699 C C . GLY A 1 95 ? -7.219 9.174 -3.198 1.00 83.81 95 GLY A C 1
ATOM 700 O O . GLY A 1 95 ? -6.672 10.217 -2.868 1.00 83.81 95 GLY A O 1
ATOM 701 N N . ALA A 1 96 ? -7.870 8.407 -2.316 1.00 90.94 96 ALA A N 1
ATOM 702 C CA . ALA A 1 96 ? -7.931 8.716 -0.883 1.00 90.94 96 ALA A CA 1
ATOM 703 C C . ALA A 1 96 ? -6.715 8.190 -0.090 1.00 90.94 96 ALA A C 1
ATOM 705 O O . ALA A 1 96 ? -6.639 8.368 1.124 1.00 90.94 96 ALA A O 1
ATOM 706 N N . CYS A 1 97 ? -5.764 7.524 -0.754 1.00 89.56 97 CYS A N 1
ATOM 707 C CA . CYS A 1 97 ? -4.517 7.086 -0.131 1.00 89.56 97 CYS A CA 1
ATOM 708 C C . CYS A 1 97 ? -3.536 8.258 -0.024 1.00 89.56 97 CYS A C 1
ATOM 710 O O . CYS A 1 97 ? -3.201 8.879 -1.032 1.00 89.56 97 CYS A O 1
ATOM 712 N N . VAL A 1 98 ? -3.041 8.508 1.189 1.00 91.44 98 VAL A N 1
ATOM 713 C CA . VAL A 1 98 ? -1.967 9.470 1.463 1.00 91.44 98 VAL A CA 1
ATOM 714 C C . VAL A 1 98 ? -0.729 8.709 1.902 1.00 91.44 98 VAL A C 1
ATOM 716 O O . VAL A 1 98 ? -0.805 7.796 2.724 1.00 91.44 98 VAL A O 1
ATOM 719 N N . GLU A 1 99 ? 0.415 9.081 1.343 1.00 88.00 99 GLU A N 1
ATOM 720 C CA . GLU A 1 99 ? 1.695 8.416 1.556 1.00 88.00 99 GLU A CA 1
ATOM 721 C C . GLU A 1 99 ? 2.785 9.471 1.731 1.00 88.00 99 GLU A C 1
ATOM 723 O O . GLU A 1 99 ? 2.739 10.531 1.109 1.00 88.00 99 GLU A O 1
ATOM 728 N N . ALA A 1 100 ? 3.768 9.177 2.577 1.00 89.75 100 ALA A N 1
ATOM 729 C CA . ALA A 1 100 ? 4.884 10.074 2.840 1.00 89.75 100 ALA A CA 1
ATOM 730 C C . ALA A 1 100 ? 6.133 9.650 2.060 1.00 89.75 100 ALA A C 1
ATOM 732 O O . ALA A 1 100 ? 6.361 8.463 1.809 1.00 89.75 100 ALA A O 1
ATOM 733 N N . GLU A 1 101 ? 6.985 10.622 1.740 1.00 90.81 101 GLU A N 1
ATOM 734 C CA . GLU A 1 101 ? 8.355 10.329 1.344 1.00 90.81 101 GLU A CA 1
ATOM 735 C C . GLU A 1 101 ? 9.172 9.932 2.578 1.00 90.81 101 GLU A C 1
ATOM 737 O O . GLU A 1 101 ? 9.325 10.697 3.530 1.00 90.81 101 GLU A O 1
ATOM 742 N N . GLN A 1 102 ? 9.704 8.712 2.566 1.00 89.81 102 GLN A N 1
ATOM 743 C CA . GLN A 1 102 ? 10.549 8.210 3.642 1.00 89.81 102 GLN A CA 1
ATOM 744 C C . GLN A 1 102 ? 11.993 8.663 3.401 1.00 89.81 102 GLN A C 1
ATOM 746 O O . GLN A 1 102 ? 12.688 8.100 2.559 1.00 89.81 102 GLN A O 1
ATOM 751 N N . VAL A 1 103 ? 12.435 9.685 4.138 1.00 91.75 103 VAL A N 1
ATOM 752 C CA . VAL A 1 103 ? 13.769 10.305 3.977 1.00 91.75 103 VAL A CA 1
ATOM 753 C C . VAL A 1 103 ? 14.827 9.809 4.967 1.00 91.75 103 VAL A C 1
ATOM 755 O O . VAL A 1 103 ? 15.967 10.244 4.878 1.00 91.75 103 VAL A O 1
ATOM 758 N N . GLN A 1 104 ? 14.447 8.948 5.918 1.00 80.81 104 GLN A N 1
ATOM 759 C CA . GLN A 1 104 ? 15.306 8.400 6.979 1.00 80.81 104 GLN A CA 1
ATOM 760 C C . GLN A 1 104 ? 16.314 9.427 7.542 1.00 80.81 104 GLN A C 1
ATOM 762 O O . GLN A 1 104 ? 17.526 9.288 7.384 1.00 80.81 104 GLN A O 1
ATOM 767 N N . ARG A 1 105 ? 15.796 10.482 8.184 1.00 68.81 105 ARG A N 1
ATOM 768 C CA . ARG A 1 105 ? 16.621 11.429 8.948 1.00 68.81 105 ARG A CA 1
ATOM 769 C C . ARG A 1 105 ? 16.880 10.890 10.355 1.00 68.81 105 ARG A C 1
ATOM 771 O O . ARG A 1 105 ? 15.988 10.275 10.939 1.00 68.81 105 ARG A O 1
ATOM 778 N N . TRP A 1 106 ? 18.096 11.135 10.833 1.00 59.22 106 TRP A N 1
ATOM 779 C CA . TRP A 1 106 ? 18.543 10.916 12.207 1.00 59.22 106 TRP A CA 1
ATOM 780 C C . TRP A 1 106 ? 18.397 12.203 13.012 1.00 59.22 106 TRP A C 1
ATOM 782 O O . TRP A 1 106 ? 18.570 13.284 12.396 1.00 59.22 106 TRP A O 1
#

Sequence (106 aa):
MAPGGDGPVDDRRRRGGARLRERGGARTDRLSRSLIPAQVLEEAGPVRAAFTTRRGGVSRGAYRSLNLAYRGGDAARAVAANRRRLAAALGIAPGACVEAEQVQRW

pLDDT: mean 78.27, std 22.03, range [35.0, 98.12]